Protein AF-A0A7W0H4D5-F1 (afdb_monomer_lite)

Radius of gyration: 14.99 Å; chains: 1; bounding box: 39×29×37 Å

Foldseek 3Di:
DPQLVVADPLLNVLLLCLAQVVDELVNVCVVVVHDSVVSLVSQLVSLCSQQVPLCVQPDPVLSSLLSCLQSVNDDDPSVVVNLVVLQADPSSLSSSVSSCVSCVVSHVPRPTGDRDHHPVVVVVVVVD

pLDDT: mean 89.01, std 12.1, range [43.31, 97.31]

Sequence (128 aa):
MATFDQLSDEQRAIVELVLQQGKSYDELAEMLGIPEARVRERARDALVKLAPVSVRGVEEDWRGQLADYVLGQQAGPEATATRGHLRRSEAARSWTRSLLDSLEQLYPNGDMPAVPDGERGSRRAAAA

Structure (mmCIF, N/CA/C/O backbone):
data_AF-A0A7W0H4D5-F1
#
_entry.id   AF-A0A7W0H4D5-F1
#
loop_
_atom_site.group_PDB
_atom_site.id
_atom_site.type_symbol
_atom_site.label_atom_id
_atom_site.label_alt_id
_atom_site.label_comp_id
_atom_site.label_asym_id
_atom_site.label_entity_id
_atom_site.label_seq_id
_atom_site.pdbx_PDB_ins_code
_atom_site.Cartn_x
_atom_site.Cartn_y
_atom_site.Cartn_z
_atom_site.occupancy
_atom_site.B_iso_or_equiv
_atom_site.auth_seq_id
_atom_site.auth_comp_id
_atom_site.auth_asym_id
_atom_site.auth_atom_id
_atom_site.pdbx_PDB_model_num
ATOM 1 N N . MET A 1 1 ? 16.526 3.696 7.202 1.00 43.31 1 MET A N 1
ATOM 2 C CA . MET A 1 1 ? 15.790 4.002 8.451 1.00 43.31 1 MET A CA 1
ATOM 3 C C . MET A 1 1 ? 15.414 5.492 8.533 1.00 43.31 1 MET A C 1
ATOM 5 O O . MET A 1 1 ? 15.789 6.157 9.478 1.00 43.31 1 MET A O 1
ATOM 9 N N . ALA A 1 2 ? 14.708 6.058 7.543 1.00 50.84 2 ALA A N 1
ATOM 10 C CA . ALA A 1 2 ? 14.343 7.489 7.594 1.00 50.84 2 ALA A CA 1
ATOM 11 C C . ALA A 1 2 ? 12.967 7.830 6.999 1.00 50.84 2 ALA A C 1
ATOM 13 O O . ALA A 1 2 ? 12.446 8.904 7.274 1.00 50.84 2 ALA A O 1
ATOM 14 N N . THR A 1 3 ? 12.356 6.949 6.200 1.00 63.38 3 THR A N 1
ATOM 15 C CA . THR A 1 3 ? 11.103 7.281 5.505 1.00 63.38 3 THR A CA 1
ATOM 16 C C . THR A 1 3 ? 9.847 6.914 6.282 1.00 63.38 3 THR A C 1
ATOM 18 O O . THR A 1 3 ? 8.843 7.610 6.179 1.00 63.38 3 THR A O 1
ATOM 21 N N . PHE A 1 4 ? 9.901 5.880 7.123 1.00 74.50 4 PHE A N 1
ATOM 22 C CA . PHE A 1 4 ? 8.745 5.470 7.924 1.00 74.50 4 PHE A CA 1
ATOM 23 C C . PHE A 1 4 ? 8.398 6.477 9.039 1.00 74.50 4 PHE A C 1
ATOM 25 O O . PHE A 1 4 ? 7.243 6.570 9.445 1.00 74.50 4 PHE A O 1
ATOM 32 N N . ASP A 1 5 ? 9.365 7.290 9.483 1.00 74.56 5 ASP A N 1
ATOM 33 C CA . ASP A 1 5 ? 9.174 8.396 10.443 1.00 74.56 5 ASP A CA 1
ATOM 34 C C . ASP A 1 5 ? 8.527 9.647 9.844 1.00 74.56 5 ASP A C 1
ATOM 36 O O . ASP A 1 5 ? 8.158 10.565 10.569 1.00 74.56 5 ASP A O 1
ATOM 40 N N . GLN A 1 6 ? 8.354 9.685 8.523 1.00 81.88 6 GLN A N 1
ATOM 41 C CA . GLN A 1 6 ? 7.692 10.791 7.825 1.00 81.88 6 GLN A CA 1
ATOM 42 C C . GLN A 1 6 ? 6.180 10.574 7.676 1.00 81.88 6 GLN A C 1
ATOM 44 O O . GLN A 1 6 ? 5.463 11.463 7.206 1.00 81.88 6 GLN A O 1
ATOM 49 N N . LEU A 1 7 ? 5.693 9.384 8.034 1.00 88.62 7 LEU A N 1
ATOM 50 C CA . LEU A 1 7 ? 4.271 9.071 8.058 1.00 88.62 7 LEU A CA 1
ATOM 51 C C . LEU A 1 7 ? 3.619 9.700 9.289 1.00 88.62 7 LEU A C 1
ATOM 53 O O . LEU A 1 7 ? 4.230 9.768 10.353 1.00 88.62 7 LEU A O 1
ATOM 57 N N . SER A 1 8 ? 2.365 10.139 9.157 1.00 91.06 8 SER A N 1
ATOM 58 C CA . SER A 1 8 ? 1.569 10.448 10.347 1.00 91.06 8 SER A CA 1
ATOM 59 C C . SER A 1 8 ? 1.275 9.167 11.130 1.00 91.06 8 SER A C 1
ATOM 61 O O . SER A 1 8 ? 1.256 8.080 10.548 1.00 91.06 8 SER A O 1
ATOM 63 N N . ASP A 1 9 ? 0.970 9.299 12.421 1.00 90.38 9 ASP A N 1
ATOM 64 C CA . ASP A 1 9 ? 0.606 8.157 13.273 1.00 90.38 9 ASP A CA 1
ATOM 65 C C . ASP A 1 9 ? -0.553 7.342 12.676 1.00 90.38 9 ASP A C 1
ATOM 67 O O . ASP A 1 9 ? -0.517 6.116 12.665 1.00 90.38 9 ASP A O 1
ATOM 71 N N . GLU A 1 10 ? -1.541 8.023 12.086 1.00 90.38 10 GLU A N 1
ATOM 72 C CA . GLU A 1 10 ? -2.659 7.393 11.371 1.00 90.38 10 GLU A CA 1
ATOM 73 C C . GLU A 1 10 ? -2.182 6.571 10.160 1.00 90.38 10 GLU A C 1
ATOM 75 O O . GLU A 1 10 ? -2.576 5.420 9.989 1.00 90.38 10 GLU A O 1
ATOM 80 N N . GLN A 1 11 ? -1.316 7.141 9.314 1.00 93.62 11 GLN A N 1
ATOM 81 C CA . GLN A 1 11 ? -0.805 6.462 8.118 1.00 93.62 11 GLN A CA 1
ATOM 82 C C . GLN A 1 11 ? 0.043 5.245 8.479 1.00 93.62 11 GLN A C 1
ATOM 84 O O . GLN A 1 11 ? -0.076 4.199 7.842 1.00 93.62 11 GLN A O 1
ATOM 89 N N . ARG A 1 12 ? 0.878 5.385 9.510 1.00 92.31 12 ARG A N 1
ATOM 90 C CA . ARG A 1 12 ? 1.673 4.295 10.064 1.00 92.31 12 ARG A CA 1
ATOM 91 C C . ARG A 1 12 ? 0.776 3.165 10.560 1.00 92.31 12 ARG A C 1
ATOM 93 O O . ARG A 1 12 ? 0.955 2.034 10.123 1.00 92.31 12 ARG A O 1
ATOM 100 N N . ALA A 1 13 ? -0.218 3.490 11.386 1.00 93.19 13 ALA A N 1
ATOM 101 C CA . ALA A 1 13 ? -1.146 2.507 11.931 1.00 93.19 13 ALA A CA 1
ATOM 102 C C . ALA A 1 13 ? -1.889 1.746 10.823 1.00 93.19 13 ALA A C 1
ATOM 104 O O . ALA A 1 13 ? -1.981 0.525 10.882 1.00 93.19 13 ALA A O 1
ATOM 105 N N . ILE A 1 14 ? -2.365 2.434 9.778 1.00 94.12 14 ILE A N 1
ATOM 106 C CA . ILE A 1 14 ? -3.014 1.777 8.631 1.00 94.12 14 ILE A CA 1
ATOM 107 C C . ILE A 1 14 ? -2.064 0.769 7.968 1.00 94.12 14 ILE A C 1
ATOM 109 O O . ILE A 1 14 ? -2.447 -0.379 7.761 1.00 94.12 14 ILE A O 1
ATOM 113 N N . VAL A 1 15 ? -0.826 1.169 7.655 1.00 94.31 15 VAL A N 1
ATOM 114 C CA . VAL A 1 15 ? 0.151 0.287 6.990 1.00 94.31 15 VAL A CA 1
ATOM 115 C C . VAL A 1 15 ? 0.521 -0.913 7.868 1.00 94.31 15 VAL A C 1
ATOM 117 O O . VAL A 1 15 ? 0.593 -2.034 7.367 1.00 94.31 15 VAL A O 1
ATOM 120 N N . GLU A 1 16 ? 0.713 -0.704 9.170 1.00 93.56 16 GLU A N 1
ATOM 121 C CA . GLU A 1 16 ? 1.006 -1.775 10.131 1.00 93.56 16 GLU A CA 1
ATOM 122 C C . GLU A 1 16 ? -0.157 -2.764 10.253 1.00 93.56 16 GLU A C 1
ATOM 124 O O . GLU A 1 16 ? 0.058 -3.972 10.185 1.00 93.56 16 GLU A O 1
ATOM 129 N N . LEU A 1 17 ? -1.396 -2.277 10.368 1.00 94.00 17 LEU A N 1
ATOM 130 C CA . LEU A 1 17 ? -2.577 -3.136 10.450 1.00 94.00 17 LEU A CA 1
ATOM 131 C C . LEU A 1 17 ? -2.759 -3.981 9.183 1.00 94.00 17 LEU A C 1
ATOM 133 O O . LEU A 1 17 ? -3.087 -5.164 9.278 1.00 94.00 17 LEU A O 1
ATOM 137 N N . VAL A 1 18 ? -2.513 -3.405 8.007 1.00 95.00 18 VAL A N 1
ATOM 138 C CA . VAL A 1 18 ? -2.582 -4.154 6.748 1.00 95.00 18 VAL A CA 1
ATOM 139 C C . VAL A 1 18 ? -1.487 -5.220 6.678 1.00 95.00 18 VAL A C 1
ATOM 141 O O . VAL A 1 18 ? -1.785 -6.383 6.430 1.00 95.00 18 VAL A O 1
ATOM 144 N N . LEU A 1 19 ? -0.224 -4.853 6.908 1.00 93.25 19 LEU A N 1
ATOM 145 C CA . LEU A 1 19 ? 0.901 -5.762 6.665 1.00 93.25 19 LEU A CA 1
ATOM 146 C C . LEU A 1 19 ? 1.105 -6.791 7.780 1.00 93.25 19 LEU A C 1
ATOM 148 O O . LEU A 1 19 ? 1.365 -7.955 7.491 1.00 93.25 19 LEU A O 1
ATOM 152 N N . GLN A 1 20 ? 0.969 -6.390 9.045 1.00 92.75 20 GLN A N 1
ATOM 153 C CA . GLN A 1 20 ? 1.222 -7.281 10.181 1.00 92.75 20 GLN A CA 1
ATOM 154 C C . GLN A 1 20 ? -0.006 -8.096 10.577 1.00 92.75 20 GLN A C 1
ATOM 156 O O . GLN A 1 20 ? 0.138 -9.229 11.031 1.00 92.75 20 GLN A O 1
ATOM 161 N N . GLN A 1 21 ? -1.208 -7.528 10.439 1.00 92.19 21 GLN A N 1
ATOM 162 C CA . GLN A 1 21 ? -2.452 -8.209 10.821 1.00 92.19 21 GLN A CA 1
ATOM 163 C C . GLN A 1 21 ? -3.246 -8.722 9.617 1.00 92.19 21 GLN A C 1
ATOM 165 O O . GLN A 1 21 ? -4.276 -9.362 9.813 1.00 92.19 21 GLN A O 1
ATOM 170 N N . GLY A 1 22 ? -2.784 -8.462 8.389 1.00 92.19 22 GLY A N 1
ATOM 171 C CA . GLY A 1 22 ? -3.436 -8.929 7.166 1.00 92.19 22 GLY A CA 1
ATOM 172 C C . GLY A 1 22 ? -4.795 -8.281 6.906 1.00 92.19 22 GLY A C 1
ATOM 173 O O . GLY A 1 22 ? -5.590 -8.855 6.166 1.00 92.19 22 GLY A O 1
ATOM 174 N N . LYS A 1 23 ? -5.085 -7.130 7.529 1.00 95.31 23 LYS A N 1
ATOM 175 C CA . LYS A 1 23 ? -6.399 -6.491 7.419 1.00 95.31 23 LYS A CA 1
ATOM 176 C C . LYS A 1 23 ? -6.639 -5.932 6.026 1.00 95.31 23 LYS A C 1
ATOM 178 O O . LYS A 1 23 ? -5.748 -5.328 5.421 1.00 95.31 23 LYS A O 1
ATOM 183 N N . SER A 1 24 ? -7.861 -6.081 5.539 1.00 96.38 24 SER A N 1
ATOM 184 C CA . SER A 1 24 ? -8.293 -5.440 4.304 1.00 96.38 24 SER A CA 1
ATOM 185 C C . SER A 1 24 ? -8.753 -3.997 4.541 1.00 96.38 24 SER A C 1
ATOM 187 O O . SER A 1 24 ? -9.049 -3.577 5.665 1.00 96.38 24 SER A O 1
ATOM 189 N N . TYR A 1 25 ? -8.803 -3.194 3.476 1.00 96.44 25 TYR A N 1
ATOM 190 C CA . TYR A 1 25 ? -9.288 -1.817 3.576 1.00 96.44 25 TYR A CA 1
ATOM 191 C C . TYR A 1 25 ? -10.740 -1.723 4.060 1.00 96.44 25 TYR A C 1
ATOM 193 O O . TYR A 1 25 ? -11.063 -0.751 4.742 1.00 96.44 25 TYR A O 1
ATOM 201 N N . ASP A 1 26 ? -11.601 -2.691 3.735 1.00 96.62 26 ASP A N 1
ATOM 202 C CA . ASP A 1 26 ? -12.988 -2.736 4.210 1.00 96.62 26 ASP A CA 1
ATOM 203 C C . ASP A 1 26 ? -13.062 -3.017 5.716 1.00 96.62 26 ASP A C 1
ATOM 205 O O . ASP A 1 26 ? -13.735 -2.277 6.432 1.00 96.62 26 ASP A O 1
ATOM 209 N N . GLU A 1 27 ? -12.280 -3.968 6.235 1.00 96.81 27 GLU A N 1
AT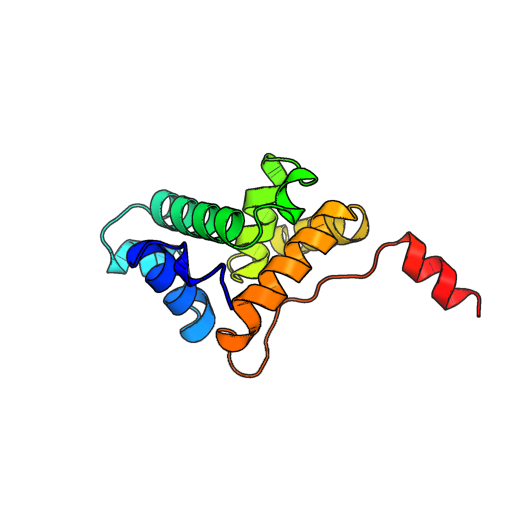OM 210 C CA . GLU A 1 27 ? -12.196 -4.211 7.681 1.00 96.81 27 GLU A CA 1
ATOM 211 C C . GLU A 1 27 ? -11.700 -2.969 8.435 1.00 96.81 27 GLU A C 1
ATOM 213 O O . GLU A 1 27 ? -12.210 -2.620 9.502 1.00 96.81 27 GLU A O 1
ATOM 218 N N . LEU A 1 28 ? -10.709 -2.265 7.881 1.00 96.00 28 LEU A N 1
ATOM 219 C CA . LEU A 1 28 ? -10.215 -1.016 8.462 1.00 96.00 28 LEU A CA 1
ATOM 220 C C . LEU A 1 28 ? -11.251 0.105 8.402 1.00 96.00 28 LEU A C 1
ATOM 222 O O . LEU A 1 28 ? -11.357 0.882 9.350 1.00 96.00 28 LEU A O 1
ATOM 226 N N . ALA A 1 29 ? -12.013 0.195 7.314 1.00 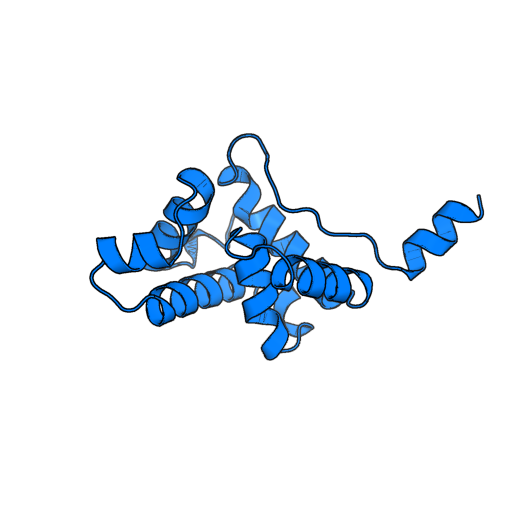96.31 29 ALA A N 1
ATOM 227 C CA . ALA A 1 29 ? -13.091 1.165 7.164 1.00 96.31 29 ALA A CA 1
ATOM 228 C C . ALA A 1 29 ? -14.154 0.981 8.254 1.00 96.31 29 ALA A C 1
ATOM 230 O O . ALA A 1 29 ? -14.540 1.951 8.912 1.00 96.31 29 ALA A O 1
ATOM 231 N N . GLU A 1 30 ? -14.561 -0.266 8.497 1.00 96.44 30 GLU A N 1
ATOM 232 C CA . GLU A 1 30 ? -15.503 -0.622 9.559 1.00 96.44 30 GLU A CA 1
ATOM 233 C C . GLU A 1 30 ? -14.949 -0.295 10.951 1.00 96.44 30 GLU A C 1
ATOM 235 O O . GLU A 1 30 ? -15.636 0.333 11.757 1.00 96.44 30 GLU A O 1
ATOM 240 N N . MET A 1 31 ? -13.689 -0.650 11.225 1.00 94.25 31 MET A N 1
ATOM 241 C CA . MET A 1 31 ? -13.042 -0.386 12.516 1.00 94.25 31 MET A CA 1
ATOM 242 C C . MET A 1 31 ? -12.884 1.108 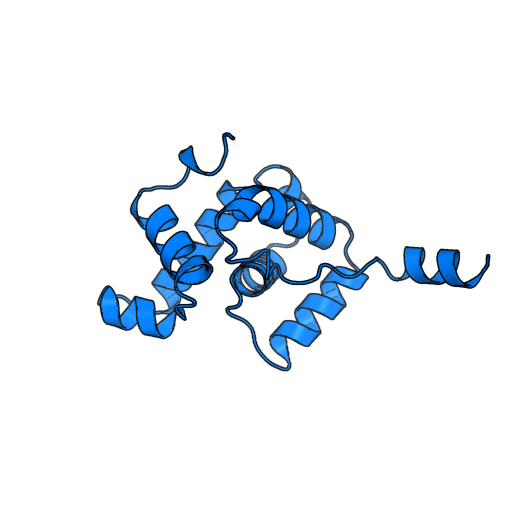12.819 1.00 94.25 31 MET A C 1
ATOM 244 O O . MET A 1 31 ? -13.029 1.526 13.968 1.00 94.25 31 MET A O 1
ATOM 248 N N . LEU A 1 32 ? -12.547 1.907 11.806 1.00 90.81 32 LEU A N 1
ATOM 249 C CA . LEU A 1 32 ? -12.276 3.337 11.950 1.00 90.81 32 LEU A CA 1
ATOM 250 C C . LEU A 1 32 ? -13.534 4.203 11.784 1.00 90.81 32 LEU A C 1
ATOM 252 O O . LEU A 1 32 ? -13.491 5.397 12.079 1.00 90.81 32 LEU A O 1
ATOM 256 N N . GLY A 1 33 ? -14.645 3.629 11.310 1.00 94.12 33 GLY A N 1
ATOM 257 C CA . GLY A 1 33 ? -15.885 4.361 11.044 1.00 94.12 33 GLY A CA 1
ATOM 258 C C . GLY A 1 33 ? -15.751 5.389 9.915 1.00 94.12 33 GLY A C 1
ATOM 259 O O . GLY A 1 33 ? -16.413 6.428 9.947 1.00 94.12 33 GLY A O 1
ATOM 260 N N . ILE A 1 34 ? -14.881 5.130 8.933 1.00 94.56 34 ILE A N 1
ATOM 261 C CA . ILE A 1 34 ? -14.640 6.005 7.775 1.00 94.56 34 ILE A CA 1
ATOM 262 C C . ILE A 1 34 ? -14.818 5.230 6.464 1.00 94.56 34 ILE A C 1
ATOM 264 O O . ILE A 1 34 ? -14.710 4.010 6.465 1.00 94.56 34 ILE A O 1
ATOM 268 N N . PRO A 1 35 ? -15.061 5.899 5.322 1.00 97.00 35 PRO A N 1
ATOM 269 C CA . PRO A 1 35 ? -15.204 5.204 4.045 1.00 97.00 35 PRO A CA 1
ATOM 270 C C . PRO A 1 35 ? -13.940 4.429 3.639 1.00 97.00 35 PRO A C 1
ATOM 272 O O . PRO A 1 35 ? -12.832 4.953 3.764 1.00 97.00 35 PRO A O 1
ATOM 275 N N . GLU A 1 36 ? -14.100 3.245 3.039 1.00 96.31 36 GLU A N 1
ATOM 276 C CA . GLU A 1 36 ? -12.988 2.430 2.509 1.00 96.31 36 GLU A CA 1
ATOM 277 C C . GLU A 1 36 ? -12.103 3.219 1.537 1.00 96.31 36 GLU A C 1
ATOM 279 O O . GLU A 1 36 ? -10.876 3.187 1.628 1.00 96.31 36 GLU A O 1
ATOM 284 N N . ALA A 1 37 ? -12.719 4.011 0.654 1.00 95.25 37 ALA A N 1
ATOM 285 C CA . ALA A 1 37 ? -11.995 4.883 -0.266 1.00 95.25 37 ALA A CA 1
ATOM 286 C C . ALA A 1 37 ? -11.033 5.826 0.474 1.00 95.25 37 ALA A C 1
ATOM 288 O O . ALA A 1 37 ? -9.926 6.074 0.000 1.00 95.25 37 ALA A O 1
ATOM 289 N N . ARG A 1 38 ? -11.415 6.293 1.671 1.00 95.62 38 ARG A N 1
ATOM 290 C CA . ARG A 1 38 ? -10.568 7.158 2.488 1.00 95.62 38 ARG A CA 1
ATOM 291 C C . ARG A 1 38 ? -9.393 6.395 3.089 1.00 95.62 38 ARG A C 1
ATOM 293 O O . ARG A 1 38 ? -8.281 6.911 3.051 1.00 95.62 38 ARG A O 1
ATOM 300 N N . VAL A 1 39 ? -9.607 5.177 3.590 1.00 96.56 39 VAL A N 1
ATOM 301 C CA . VAL A 1 39 ? -8.514 4.299 4.057 1.00 96.56 39 VAL A CA 1
ATOM 302 C C . VAL A 1 39 ? -7.518 4.058 2.921 1.00 96.56 39 VAL A C 1
ATOM 304 O O . VAL A 1 39 ? -6.318 4.279 3.086 1.00 96.56 39 VAL A O 1
ATOM 307 N N . ARG A 1 40 ? -8.031 3.691 1.741 1.00 96.31 40 ARG A N 1
ATOM 308 C CA . ARG A 1 40 ? -7.242 3.422 0.536 1.00 96.31 40 ARG A CA 1
ATOM 309 C C . ARG A 1 40 ? -6.422 4.635 0.096 1.00 96.31 40 ARG A C 1
ATOM 311 O O . ARG A 1 40 ? -5.234 4.497 -0.179 1.00 96.31 40 ARG A O 1
ATOM 318 N N . GLU A 1 41 ? -7.019 5.827 0.060 1.00 95.69 41 GLU A N 1
ATOM 319 C CA . GLU A 1 41 ? -6.296 7.080 -0.209 1.00 95.69 41 GLU A CA 1
ATOM 320 C C . GLU A 1 41 ? -5.134 7.278 0.770 1.00 95.69 41 GLU A C 1
ATOM 322 O O . GLU A 1 41 ? -4.007 7.535 0.351 1.00 95.69 41 GLU A O 1
ATOM 327 N N . ARG A 1 42 ? -5.375 7.097 2.075 1.00 95.31 42 ARG A N 1
ATOM 328 C CA . ARG A 1 42 ? -4.345 7.313 3.102 1.00 95.31 42 ARG A CA 1
ATOM 329 C C . ARG A 1 42 ? -3.204 6.317 3.036 1.00 95.31 42 ARG A C 1
ATOM 331 O O . ARG A 1 42 ? -2.056 6.733 3.212 1.00 95.31 42 ARG A O 1
ATOM 338 N N . ALA A 1 43 ? -3.502 5.053 2.753 1.00 95.75 43 ALA A N 1
ATOM 339 C CA . ALA A 1 43 ? -2.492 4.029 2.517 1.00 95.75 43 ALA A CA 1
ATOM 340 C C . ALA A 1 43 ? -1.643 4.358 1.278 1.00 95.75 43 ALA A C 1
ATOM 342 O O . ALA A 1 43 ? -0.414 4.369 1.350 1.00 95.75 43 ALA A O 1
ATOM 343 N N . ARG A 1 44 ? -2.272 4.714 0.153 1.00 95.75 44 ARG A N 1
ATOM 344 C CA . ARG A 1 44 ? -1.557 5.089 -1.080 1.00 95.75 44 ARG A CA 1
ATOM 345 C C . ARG A 1 44 ? -0.671 6.319 -0.878 1.00 95.75 44 ARG A C 1
ATOM 347 O O . ARG A 1 44 ? 0.500 6.292 -1.259 1.00 95.75 44 ARG A O 1
ATOM 354 N N . ASP A 1 45 ? -1.185 7.354 -0.215 1.00 95.06 45 ASP A N 1
ATOM 355 C CA . ASP A 1 45 ? -0.417 8.552 0.138 1.00 95.06 45 ASP A CA 1
ATOM 356 C C . ASP A 1 45 ? 0.788 8.217 1.022 1.00 95.06 45 ASP A C 1
ATOM 358 O O . ASP A 1 45 ? 1.865 8.796 0.857 1.00 95.06 45 ASP A O 1
ATOM 362 N N . ALA A 1 46 ? 0.629 7.278 1.961 1.00 94.88 46 ALA A N 1
ATOM 363 C CA . ALA A 1 46 ? 1.727 6.812 2.798 1.00 94.88 46 ALA A CA 1
ATOM 364 C C . ALA A 1 46 ? 2.831 6.173 1.944 1.00 94.88 46 ALA A C 1
ATOM 366 O O . ALA A 1 46 ? 3.995 6.549 2.065 1.00 94.88 46 ALA A O 1
ATOM 367 N N . LEU A 1 47 ? 2.482 5.279 1.015 1.00 94.88 47 LEU A N 1
ATOM 368 C CA . LEU A 1 47 ? 3.466 4.615 0.155 1.00 94.88 47 LEU A CA 1
ATOM 369 C C . LEU A 1 47 ? 4.191 5.604 -0.773 1.00 94.88 47 LEU A C 1
ATOM 371 O O . LEU A 1 47 ? 5.404 5.504 -0.952 1.00 94.88 47 LEU A O 1
ATOM 375 N N . VAL A 1 48 ? 3.509 6.625 -1.297 1.00 94.19 48 VAL A N 1
ATOM 376 C CA . VAL A 1 48 ? 4.176 7.699 -2.060 1.00 94.19 48 VAL A CA 1
ATOM 377 C C . VAL A 1 48 ? 5.222 8.427 -1.205 1.00 94.19 48 VAL A C 1
ATOM 379 O O . VAL A 1 48 ? 6.326 8.693 -1.687 1.00 94.19 48 VAL A O 1
ATOM 382 N N . LYS A 1 49 ? 4.918 8.699 0.072 1.00 92.88 49 LYS A N 1
ATOM 383 C CA . LYS A 1 49 ? 5.863 9.324 1.014 1.00 92.88 49 LYS A CA 1
ATOM 384 C C . LYS A 1 49 ? 7.037 8.418 1.381 1.00 92.88 49 LYS A C 1
ATOM 386 O O . LYS A 1 49 ? 8.113 8.942 1.634 1.00 92.88 49 LYS A O 1
ATOM 391 N N . LEU A 1 50 ? 6.862 7.094 1.382 1.00 91.81 50 LEU A N 1
ATOM 392 C CA . LEU A 1 50 ? 7.924 6.136 1.719 1.00 91.81 50 LEU A CA 1
ATOM 393 C C . LEU A 1 50 ? 9.005 6.000 0.643 1.00 91.81 50 LEU A C 1
ATOM 395 O O . LEU A 1 50 ? 10.130 5.612 0.949 1.00 91.81 50 LEU A O 1
ATOM 399 N N . ALA A 1 51 ? 8.691 6.322 -0.611 1.00 90.75 51 ALA A N 1
ATOM 400 C CA . ALA A 1 51 ? 9.651 6.242 -1.707 1.00 90.75 51 ALA A CA 1
ATOM 401 C C . ALA A 1 51 ? 9.499 7.421 -2.695 1.00 90.75 51 ALA A C 1
ATOM 403 O O . ALA A 1 51 ? 9.227 7.223 -3.884 1.00 90.75 51 ALA A O 1
ATOM 404 N N . PRO A 1 52 ? 9.720 8.671 -2.234 1.00 89.06 52 PRO A N 1
ATOM 405 C CA . PRO A 1 52 ? 9.395 9.886 -2.986 1.00 89.06 52 PRO A CA 1
ATOM 406 C C . PRO A 1 52 ? 10.358 10.158 -4.153 1.00 89.06 52 PRO A C 1
ATOM 408 O O . PRO A 1 52 ? 10.089 10.997 -5.016 1.00 89.06 52 PRO A O 1
ATOM 411 N N . VAL A 1 53 ? 11.502 9.470 -4.192 1.00 90.12 53 VAL A N 1
ATOM 412 C CA . VAL A 1 53 ? 12.479 9.577 -5.284 1.00 90.12 53 VAL A CA 1
ATOM 413 C C . VAL A 1 53 ? 12.106 8.638 -6.429 1.00 90.12 53 VAL A C 1
ATOM 415 O O . VAL A 1 53 ? 11.981 9.092 -7.566 1.00 90.12 53 VAL A O 1
ATOM 418 N N . SER A 1 54 ? 11.878 7.351 -6.147 1.00 89.62 54 SER A N 1
ATOM 419 C CA . SER A 1 54 ? 11.582 6.352 -7.182 1.00 89.62 54 SER A CA 1
ATOM 420 C C . SER A 1 54 ? 10.168 6.475 -7.760 1.00 89.62 54 SER A C 1
ATOM 422 O O . SER A 1 54 ? 9.962 6.111 -8.916 1.00 89.62 54 SER A O 1
ATOM 424 N N . VAL A 1 55 ? 9.222 7.089 -7.038 1.00 93.19 55 VAL A N 1
ATOM 425 C CA . VAL A 1 55 ? 7.861 7.350 -7.547 1.00 93.19 55 VAL A CA 1
ATOM 426 C C . VAL A 1 55 ? 7.820 8.336 -8.724 1.00 93.19 55 VAL A C 1
ATOM 428 O O . VAL A 1 55 ? 6.881 8.310 -9.517 1.00 93.19 55 VAL A O 1
ATOM 431 N N . ARG A 1 56 ? 8.836 9.198 -8.893 1.00 90.75 56 ARG A N 1
ATOM 432 C CA . ARG A 1 56 ? 8.839 10.258 -9.924 1.00 90.75 56 ARG A CA 1
ATOM 433 C C . ARG A 1 56 ? 8.753 9.726 -11.355 1.00 90.75 56 ARG A C 1
ATOM 435 O O . ARG A 1 56 ? 8.251 10.428 -12.223 1.00 90.75 56 ARG A O 1
ATOM 442 N N . GLY A 1 57 ? 9.238 8.507 -11.592 1.00 89.75 57 GLY A N 1
ATOM 443 C CA . GLY A 1 57 ? 9.168 7.844 -12.898 1.00 89.75 57 GLY A CA 1
ATOM 444 C C . GLY A 1 57 ? 7.896 7.023 -13.125 1.00 89.75 57 GLY A C 1
ATOM 445 O O . GLY A 1 57 ? 7.751 6.430 -14.189 1.00 89.75 57 GLY A O 1
ATOM 446 N N . VAL A 1 58 ? 7.006 6.936 -12.133 1.00 94.88 58 VAL A N 1
ATOM 447 C CA . VAL A 1 58 ? 5.786 6.124 -12.190 1.00 94.88 58 VAL A CA 1
ATOM 448 C C . VAL A 1 58 ? 4.598 7.014 -12.544 1.00 94.88 58 VAL A C 1
ATOM 450 O O . VAL A 1 58 ? 4.374 8.045 -11.899 1.00 94.88 58 VAL A O 1
ATOM 453 N N . GLU A 1 59 ? 3.836 6.599 -13.555 1.00 93.56 59 GLU A N 1
ATOM 454 C CA . GLU A 1 59 ? 2.574 7.228 -13.960 1.00 93.56 59 GLU A CA 1
ATOM 455 C C . GLU A 1 59 ? 1.571 7.246 -12.803 1.00 93.56 59 GLU A C 1
ATOM 457 O O . GLU A 1 59 ? 1.476 6.283 -12.043 1.00 93.56 59 GLU A O 1
ATOM 462 N N . GLU A 1 60 ? 0.818 8.337 -12.667 1.00 89.06 60 GLU A N 1
ATOM 463 C CA . GLU A 1 60 ? -0.068 8.570 -11.521 1.00 89.06 60 GLU A CA 1
ATOM 464 C C . GLU A 1 60 ? -1.131 7.476 -11.359 1.00 89.06 60 GLU A C 1
ATOM 466 O O . GLU A 1 60 ? -1.281 6.935 -10.262 1.00 89.06 60 GLU A O 1
ATOM 471 N N . ASP A 1 61 ? -1.749 7.050 -12.463 1.00 89.69 61 ASP A N 1
ATOM 472 C CA . ASP A 1 61 ? -2.745 5.970 -12.490 1.00 89.69 61 ASP A CA 1
ATOM 473 C C . ASP A 1 61 ? -2.186 4.639 -11.959 1.00 89.69 61 ASP A C 1
ATOM 475 O O . ASP A 1 61 ? -2.887 3.857 -11.309 1.00 89.69 61 ASP A O 1
ATOM 479 N N . TRP A 1 62 ? -0.893 4.385 -12.185 1.00 95.31 62 TRP A N 1
ATOM 480 C CA . TRP A 1 62 ? -0.2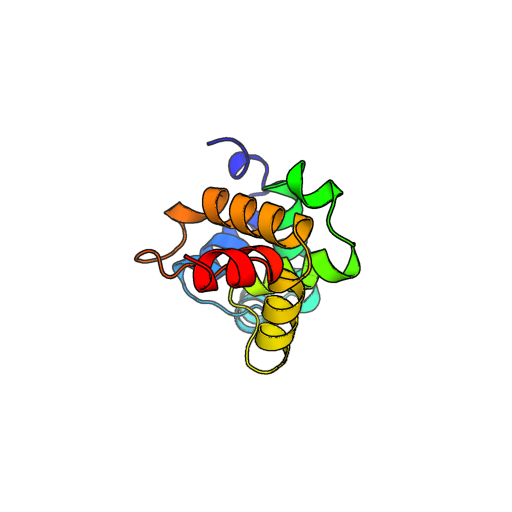20 3.174 -11.718 1.00 95.31 62 TRP A CA 1
ATOM 481 C C . TRP A 1 62 ? 0.234 3.258 -10.266 1.00 95.31 62 TRP A C 1
ATOM 483 O O . TRP A 1 62 ? 0.432 2.212 -9.640 1.00 95.31 62 TRP A O 1
ATOM 493 N N . ARG A 1 63 ? 0.366 4.463 -9.695 1.00 95.81 63 ARG A N 1
ATOM 494 C CA . ARG A 1 63 ? 0.837 4.618 -8.313 1.00 95.81 63 ARG A CA 1
ATOM 495 C C . ARG A 1 63 ? -0.090 3.918 -7.327 1.00 95.81 63 ARG A C 1
ATOM 497 O O . ARG A 1 63 ? 0.367 3.142 -6.494 1.00 95.81 63 ARG A O 1
ATOM 504 N N . GLY A 1 64 ? -1.396 4.138 -7.477 1.00 95.50 64 GLY A N 1
ATOM 505 C CA . GLY A 1 64 ? -2.407 3.501 -6.635 1.00 95.50 64 GLY A CA 1
ATOM 506 C C . GLY A 1 64 ? -2.418 1.977 -6.768 1.00 95.50 64 GLY A C 1
ATOM 507 O O . GLY A 1 64 ? -2.438 1.281 -5.759 1.00 95.50 64 GLY A O 1
ATOM 508 N N . GLN A 1 65 ? -2.334 1.455 -7.997 1.00 96.44 65 GLN A N 1
ATOM 509 C CA . GLN A 1 65 ? -2.341 0.007 -8.243 1.00 96.44 65 GLN A CA 1
ATOM 510 C C . GLN A 1 65 ? -1.118 -0.693 -7.644 1.00 96.44 65 GLN A C 1
ATOM 512 O O . GLN A 1 65 ? -1.232 -1.749 -7.031 1.00 96.44 65 GLN A O 1
ATOM 517 N N . LEU A 1 66 ? 0.069 -0.114 -7.799 1.00 97.31 66 LEU A N 1
ATOM 518 C CA . LEU A 1 66 ? 1.285 -0.692 -7.231 1.00 97.31 66 LEU A CA 1
ATOM 519 C C . LEU A 1 66 ? 1.298 -0.586 -5.701 1.00 97.31 66 LEU A C 1
ATOM 521 O O . LEU A 1 66 ? 1.789 -1.501 -5.047 1.00 97.31 66 LEU A O 1
ATOM 525 N N . ALA A 1 67 ? 0.743 0.488 -5.133 1.00 96.75 67 ALA A N 1
ATOM 526 C CA . ALA A 1 67 ? 0.605 0.626 -3.689 1.00 96.75 67 ALA A CA 1
ATOM 527 C C . ALA A 1 67 ? -0.326 -0.444 -3.098 1.00 96.75 67 ALA A C 1
ATOM 529 O O . ALA A 1 67 ? 0.057 -1.137 -2.158 1.00 96.75 67 ALA A O 1
ATOM 530 N N . ASP A 1 68 ? -1.499 -0.644 -3.701 1.00 96.75 68 ASP A N 1
ATOM 531 C CA . ASP A 1 68 ? -2.440 -1.680 -3.267 1.00 96.75 68 ASP A CA 1
ATOM 532 C C . ASP A 1 68 ? -1.858 -3.091 -3.458 1.00 96.75 68 ASP A C 1
ATOM 534 O O . ASP A 1 68 ? -2.067 -3.961 -2.618 1.00 96.75 68 ASP A O 1
ATOM 538 N N . TYR A 1 69 ? -1.079 -3.319 -4.523 1.00 96.44 69 TYR A N 1
ATOM 539 C CA . TYR A 1 69 ? -0.359 -4.579 -4.734 1.00 96.44 69 TYR A CA 1
ATOM 540 C C . TYR A 1 69 ? 0.666 -4.863 -3.633 1.00 96.44 69 TYR A C 1
ATOM 542 O O . TYR A 1 69 ? 0.725 -5.983 -3.130 1.00 96.44 69 TYR A O 1
ATOM 550 N N . VAL A 1 70 ? 1.467 -3.859 -3.257 1.00 96.00 70 VAL A N 1
ATOM 551 C CA . VAL A 1 70 ? 2.448 -3.973 -2.166 1.00 96.00 70 VAL A CA 1
ATOM 552 C C . VAL A 1 70 ? 1.741 -4.284 -0.850 1.00 96.00 70 VAL A C 1
ATOM 554 O O . VAL A 1 70 ? 2.164 -5.167 -0.123 1.00 96.00 70 VAL A O 1
ATOM 557 N N . LEU A 1 71 ? 0.617 -3.628 -0.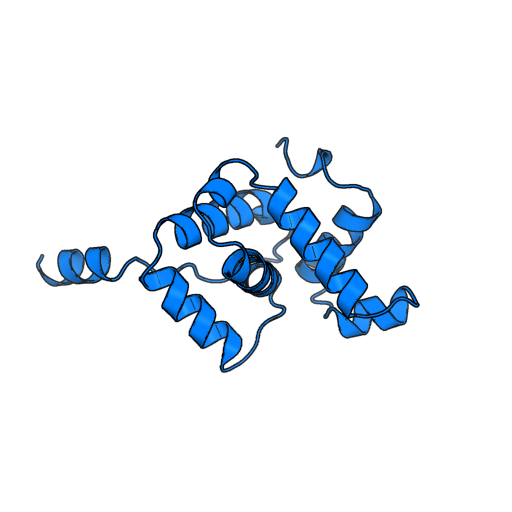578 1.00 95.56 71 LEU A N 1
ATOM 558 C CA . LEU A 1 71 ? -0.168 -3.830 0.639 1.00 95.56 71 LEU A CA 1
ATOM 559 C C . LEU A 1 71 ? -1.027 -5.112 0.634 1.00 95.56 71 LEU A C 1
ATOM 561 O O . LEU A 1 71 ? -1.812 -5.323 1.554 1.00 95.56 71 LEU A O 1
ATOM 565 N N . GLY A 1 72 ? -0.931 -5.957 -0.398 1.00 94.69 72 GLY A N 1
ATOM 566 C CA . GLY A 1 72 ? -1.716 -7.193 -0.491 1.00 94.69 72 GLY A CA 1
ATOM 567 C C . GLY A 1 72 ? -3.221 -6.976 -0.694 1.00 94.69 72 GLY A C 1
ATOM 568 O O . GLY A 1 72 ? -4.003 -7.906 -0.536 1.00 94.69 72 GLY A O 1
ATOM 569 N N . GLN A 1 73 ? -3.638 -5.769 -1.082 1.00 96.19 73 GLN A N 1
ATOM 570 C CA . GLN A 1 73 ? -5.043 -5.366 -1.238 1.00 96.19 73 GLN A CA 1
ATOM 571 C C . GLN A 1 73 ? -5.599 -5.670 -2.637 1.00 96.19 73 GLN A C 1
ATOM 573 O O . GLN A 1 73 ? -6.694 -5.243 -2.996 1.00 96.19 73 GLN A O 1
ATOM 578 N N . GLN A 1 74 ? -4.833 -6.391 -3.457 1.00 94.00 74 GLN A N 1
ATOM 579 C CA . GLN A 1 74 ? -5.256 -6.870 -4.767 1.00 94.00 74 GLN A CA 1
ATOM 580 C C . GLN A 1 74 ? -5.381 -8.389 -4.777 1.00 94.00 74 GLN A C 1
ATOM 582 O O . GLN A 1 74 ? -4.504 -9.103 -4.293 1.00 94.00 74 GLN A O 1
ATOM 587 N N . ALA A 1 75 ? -6.411 -8.883 -5.459 1.00 88.38 75 ALA A N 1
ATOM 588 C CA . ALA A 1 75 ? -6.584 -10.294 -5.773 1.00 88.38 75 ALA A CA 1
ATOM 589 C C . ALA A 1 75 ? -6.782 -10.488 -7.285 1.00 88.38 75 ALA A C 1
ATOM 591 O O . ALA A 1 75 ? -6.931 -9.528 -8.034 1.00 88.38 75 ALA A O 1
ATOM 592 N N . GLY A 1 76 ? -6.732 -11.740 -7.747 1.00 92.12 76 GLY A N 1
ATOM 593 C CA . GLY A 1 76 ? -7.237 -12.134 -9.066 1.00 92.12 76 GLY A CA 1
ATOM 594 C C . GLY A 1 76 ? -6.736 -11.302 -10.273 1.00 92.12 76 GLY A C 1
ATOM 595 O O . GLY A 1 76 ? -5.517 -11.217 -10.501 1.00 92.12 76 GLY A O 1
ATOM 596 N N . PRO A 1 77 ? -7.648 -10.763 -11.111 1.00 92.94 77 PRO A N 1
ATOM 597 C CA . PRO A 1 77 ? -7.300 -10.009 -12.318 1.00 92.94 77 PRO A CA 1
ATOM 598 C C . PRO A 1 77 ? -6.452 -8.758 -12.062 1.00 92.94 77 PRO A C 1
ATOM 600 O O . PRO A 1 77 ? -5.525 -8.493 -12.829 1.00 92.94 77 PRO A O 1
ATOM 603 N N . GLU A 1 78 ? -6.713 -8.019 -10.984 1.00 91.38 78 GLU A N 1
ATOM 604 C CA . GLU A 1 78 ? -6.008 -6.783 -10.636 1.00 91.38 78 GLU A CA 1
ATOM 605 C C . GLU A 1 78 ? -4.530 -7.066 -10.356 1.00 91.38 78 GLU A C 1
ATOM 607 O O . GLU A 1 78 ? -3.646 -6.475 -10.982 1.00 91.38 78 GLU A O 1
ATOM 612 N N . ALA A 1 79 ? -4.250 -8.059 -9.506 1.00 93.38 79 ALA A N 1
ATOM 613 C CA . ALA A 1 79 ? -2.882 -8.483 -9.211 1.00 93.38 79 ALA A CA 1
ATOM 614 C C . ALA A 1 79 ? -2.154 -8.975 -10.478 1.00 93.38 79 ALA A C 1
ATOM 616 O O . ALA A 1 79 ? -0.953 -8.750 -10.660 1.00 93.38 79 ALA A O 1
ATOM 617 N N . THR A 1 80 ? -2.882 -9.624 -11.391 1.00 93.88 80 THR A N 1
ATOM 618 C CA . THR A 1 80 ? -2.344 -10.086 -12.679 1.00 93.88 80 THR A CA 1
ATOM 619 C C . THR A 1 80 ? -1.978 -8.912 -13.589 1.00 93.88 80 THR A C 1
ATOM 621 O O . THR A 1 80 ? -0.887 -8.905 -14.171 1.00 93.88 80 THR A O 1
ATOM 624 N N . ALA A 1 81 ? -2.841 -7.898 -13.678 1.00 94.69 81 ALA A N 1
ATOM 625 C CA . ALA A 1 81 ? -2.588 -6.681 -14.442 1.00 94.69 81 ALA A CA 1
ATOM 626 C C . ALA A 1 81 ? -1.380 -5.911 -13.886 1.00 94.69 81 ALA A C 1
ATOM 628 O O . ALA A 1 81 ? -0.482 -5.551 -14.655 1.00 94.69 81 ALA A O 1
ATOM 629 N N . THR A 1 82 ? -1.293 -5.750 -12.561 1.00 96.19 82 THR A N 1
ATOM 630 C CA . THR A 1 82 ? -0.160 -5.088 -11.897 1.00 96.19 82 THR A CA 1
ATOM 631 C C . THR A 1 82 ? 1.155 -5.818 -12.154 1.00 96.19 82 THR A C 1
ATOM 633 O O . THR A 1 82 ? 2.137 -5.198 -12.566 1.00 96.19 82 THR A O 1
ATOM 636 N N . ARG A 1 83 ? 1.186 -7.153 -12.031 1.00 94.62 83 ARG A N 1
ATOM 637 C CA . ARG A 1 83 ? 2.367 -7.960 -12.396 1.00 94.62 83 ARG A CA 1
ATOM 638 C C . ARG A 1 83 ? 2.732 -7.817 -13.874 1.00 94.62 83 ARG A C 1
ATOM 640 O O . ARG A 1 83 ? 3.913 -7.762 -14.216 1.00 94.62 83 ARG A O 1
ATOM 647 N N . GLY A 1 84 ? 1.739 -7.735 -14.759 1.00 94.75 84 GLY A N 1
ATOM 648 C CA . GLY A 1 84 ? 1.944 -7.461 -16.182 1.00 94.75 84 GLY A CA 1
ATOM 649 C C . GLY A 1 84 ? 2.599 -6.100 -16.431 1.00 94.75 84 GLY A C 1
ATOM 650 O O . GLY A 1 84 ? 3.533 -6.007 -17.227 1.00 94.75 84 GLY A O 1
ATOM 651 N N . HIS A 1 85 ? 2.164 -5.058 -15.724 1.00 95.44 85 HIS A N 1
ATOM 652 C CA . HIS A 1 85 ? 2.790 -3.739 -15.793 1.00 95.44 85 HIS A CA 1
ATOM 653 C C . HIS A 1 85 ? 4.212 -3.750 -15.222 1.00 95.44 85 HIS A C 1
ATOM 655 O O . HIS A 1 85 ? 5.136 -3.259 -15.873 1.00 95.44 85 HIS A O 1
ATOM 661 N N . LEU A 1 86 ? 4.420 -4.400 -14.073 1.00 96.31 86 LEU A N 1
ATOM 662 C CA . LEU A 1 86 ? 5.739 -4.570 -13.463 1.00 96.31 86 LEU A CA 1
ATOM 663 C C . LEU A 1 86 ? 6.736 -5.235 -14.413 1.00 96.31 86 LEU A C 1
ATOM 665 O O . LEU A 1 86 ? 7.896 -4.855 -14.419 1.00 96.31 86 LEU A O 1
ATOM 669 N N . ARG A 1 87 ? 6.331 -6.163 -15.283 1.00 95.00 87 ARG A N 1
ATOM 670 C CA . ARG A 1 87 ? 7.239 -6.748 -16.292 1.00 95.00 87 ARG A CA 1
ATOM 671 C C . ARG A 1 87 ? 7.686 -5.753 -17.370 1.00 95.00 87 ARG A C 1
ATOM 673 O O . ARG A 1 87 ? 8.798 -5.865 -17.895 1.00 95.00 87 ARG A O 1
ATOM 680 N N . ARG A 1 88 ? 6.870 -4.744 -17.678 1.00 93.75 88 ARG A N 1
ATOM 681 C CA . ARG A 1 88 ? 7.109 -3.788 -18.776 1.00 93.75 88 ARG A CA 1
ATOM 682 C C . ARG A 1 88 ? 7.722 -2.468 -18.315 1.00 93.75 88 ARG A C 1
ATOM 684 O O . ARG A 1 88 ? 8.503 -1.881 -19.057 1.00 93.75 88 ARG A O 1
ATOM 691 N N . SER A 1 89 ? 7.441 -2.042 -17.087 1.00 95.88 89 SER A N 1
ATOM 692 C CA . SER A 1 89 ? 7.871 -0.750 -16.546 1.00 95.88 89 SER A CA 1
ATOM 693 C C . SER A 1 89 ? 9.019 -0.896 -15.548 1.00 95.88 89 SER A C 1
ATOM 695 O O . SER A 1 89 ? 8.883 -1.491 -14.481 1.00 95.88 89 SER A O 1
ATOM 697 N N . GLU A 1 90 ? 10.182 -0.343 -15.895 1.00 95.38 90 GLU A N 1
ATOM 698 C CA . GLU A 1 90 ? 11.346 -0.312 -15.001 1.00 95.38 90 GLU A CA 1
ATOM 699 C C . GLU A 1 90 ? 11.143 0.621 -13.813 1.00 95.38 90 GLU A C 1
ATOM 701 O O . GLU A 1 90 ? 11.481 0.246 -12.692 1.00 95.38 90 GLU A O 1
ATOM 706 N N . ALA A 1 91 ? 10.522 1.779 -14.043 1.00 95.62 91 ALA A N 1
ATOM 707 C CA . ALA A 1 91 ? 10.187 2.716 -12.982 1.00 95.62 91 ALA A CA 1
ATOM 708 C C . ALA A 1 91 ? 9.227 2.088 -11.963 1.00 95.62 91 ALA A C 1
ATOM 710 O O . ALA A 1 91 ? 9.465 2.197 -10.763 1.00 95.62 91 ALA A O 1
ATOM 711 N N . ALA A 1 92 ? 8.210 1.348 -12.427 1.00 96.56 92 ALA A N 1
ATOM 712 C CA . ALA A 1 92 ? 7.299 0.628 -11.540 1.00 96.56 92 ALA A CA 1
ATOM 713 C C . ALA A 1 92 ? 8.045 -0.398 -10.678 1.00 96.56 92 ALA A C 1
ATOM 715 O O . ALA A 1 92 ? 7.901 -0.387 -9.461 1.00 96.56 92 ALA A O 1
ATOM 716 N N . ARG A 1 93 ? 8.915 -1.228 -11.279 1.00 96.88 93 ARG A N 1
ATOM 717 C CA . ARG A 1 93 ? 9.742 -2.182 -10.516 1.00 96.88 93 ARG A CA 1
ATOM 718 C C . ARG A 1 93 ? 10.640 -1.482 -9.508 1.00 96.88 93 ARG A C 1
ATOM 720 O O . ARG A 1 93 ? 10.752 -1.946 -8.380 1.00 96.88 93 ARG A O 1
ATOM 727 N N . SER A 1 94 ? 11.301 -0.399 -9.917 1.00 96.44 94 SER A N 1
ATOM 728 C CA . SER A 1 94 ? 12.190 0.355 -9.037 1.00 96.44 94 SER A CA 1
ATOM 729 C C . SER A 1 94 ? 11.431 0.907 -7.839 1.00 96.44 94 SER A C 1
ATOM 731 O O . SER A 1 94 ? 11.917 0.785 -6.720 1.00 96.44 94 SER A O 1
ATOM 733 N N . TRP A 1 95 ? 10.251 1.488 -8.059 1.00 96.69 95 TRP A N 1
ATOM 734 C CA . TRP A 1 95 ? 9.444 2.029 -6.975 1.00 96.69 95 TRP A CA 1
ATOM 735 C C . TRP A 1 95 ? 8.918 0.927 -6.057 1.00 96.69 95 TRP A C 1
ATOM 737 O O . TRP A 1 95 ? 9.116 1.015 -4.850 1.00 96.69 95 TRP A O 1
ATOM 747 N N . THR A 1 96 ? 8.364 -0.158 -6.607 1.00 96.88 96 THR A N 1
ATOM 748 C CA . THR A 1 96 ? 7.899 -1.304 -5.812 1.00 96.88 96 THR A CA 1
ATOM 749 C C . THR A 1 96 ? 9.016 -1.904 -4.962 1.00 96.88 96 THR A C 1
ATOM 751 O O . THR A 1 96 ? 8.789 -2.158 -3.787 1.00 96.88 96 THR A O 1
ATOM 754 N N . ARG A 1 97 ? 10.237 -2.065 -5.491 1.00 95.62 97 ARG A N 1
ATOM 755 C CA . ARG A 1 97 ? 11.380 -2.529 -4.684 1.00 95.62 97 ARG A CA 1
ATOM 756 C C . ARG A 1 97 ? 11.731 -1.551 -3.564 1.00 95.62 97 ARG A C 1
ATOM 758 O O . ARG A 1 97 ? 11.859 -1.980 -2.432 1.00 95.62 97 ARG A O 1
ATOM 765 N N . SER A 1 98 ? 11.780 -0.244 -3.838 1.00 94.81 98 SER A N 1
ATOM 766 C CA . SER A 1 98 ? 12.024 0.757 -2.785 1.00 94.81 98 SER A CA 1
ATOM 767 C C . SER A 1 98 ? 10.969 0.728 -1.672 1.00 94.81 98 SER A C 1
ATOM 769 O O . SER A 1 98 ? 11.299 0.949 -0.506 1.00 94.81 98 SER A O 1
ATOM 771 N N . LEU A 1 99 ? 9.702 0.481 -2.023 1.00 94.75 99 LEU A N 1
ATOM 772 C CA . LEU A 1 99 ? 8.627 0.311 -1.045 1.00 94.75 99 LEU A CA 1
ATOM 773 C C . LEU A 1 99 ? 8.851 -0.942 -0.203 1.00 94.75 99 LEU A C 1
ATOM 775 O O . LEU A 1 99 ? 8.788 -0.873 1.017 1.00 94.75 99 LEU A O 1
ATOM 779 N N . LEU A 1 100 ? 9.149 -2.063 -0.857 1.00 93.75 100 LEU A N 1
ATOM 780 C CA . LEU A 1 100 ? 9.428 -3.337 -0.208 1.00 93.75 100 LEU A CA 1
ATOM 781 C C . LEU A 1 100 ? 10.622 -3.257 0.747 1.00 93.75 100 LEU A C 1
ATOM 783 O O . LEU A 1 100 ? 10.486 -3.669 1.892 1.00 93.75 100 LEU A O 1
ATOM 787 N N . ASP A 1 101 ? 11.721 -2.626 0.337 1.00 92.31 101 ASP A N 1
ATOM 788 C CA . ASP A 1 101 ? 12.888 -2.390 1.195 1.00 92.31 101 ASP A CA 1
ATOM 789 C C . ASP A 1 101 ? 12.533 -1.516 2.415 1.00 92.31 101 ASP A C 1
ATOM 791 O O . ASP A 1 101 ? 13.058 -1.698 3.510 1.00 92.31 101 ASP A O 1
ATOM 795 N N . SER A 1 102 ? 11.621 -0.551 2.246 1.00 91.06 102 SER A N 1
ATOM 796 C CA . SER A 1 102 ? 11.169 0.320 3.343 1.00 91.06 102 SER A CA 1
ATOM 797 C C . SER A 1 102 ? 10.214 -0.381 4.313 1.00 91.06 102 SER A C 1
ATOM 799 O O . SER A 1 102 ? 10.107 0.036 5.465 1.00 91.06 102 SER A O 1
ATOM 801 N N . LEU A 1 103 ? 9.505 -1.408 3.842 1.00 91.81 103 LEU A N 1
ATOM 802 C CA . LEU A 1 103 ? 8.448 -2.117 4.563 1.00 91.81 103 LEU A CA 1
ATOM 803 C C . LEU A 1 103 ? 8.881 -3.509 5.043 1.00 91.81 103 LEU A C 1
ATOM 805 O O . LEU A 1 103 ? 8.095 -4.171 5.709 1.00 91.81 103 LEU A O 1
ATOM 809 N N . GLU A 1 104 ? 10.103 -3.950 4.736 1.00 90.56 104 GLU A N 1
ATOM 810 C CA . GLU A 1 104 ? 10.628 -5.300 5.001 1.00 90.56 104 GLU A CA 1
ATOM 811 C C . GLU A 1 104 ? 10.330 -5.791 6.429 1.00 90.56 104 GLU A C 1
ATOM 813 O O . GLU A 1 104 ? 9.846 -6.901 6.618 1.00 90.56 104 GLU A O 1
ATOM 818 N N . GLN A 1 105 ? 10.527 -4.931 7.434 1.00 89.00 105 GLN A N 1
ATOM 819 C CA . GLN A 1 105 ? 10.321 -5.262 8.853 1.00 89.00 105 GLN A CA 1
ATOM 820 C C . GLN A 1 105 ? 8.850 -5.466 9.248 1.00 89.00 105 GLN A C 1
ATOM 822 O O . GLN A 1 105 ? 8.571 -5.988 10.326 1.00 89.00 105 GLN A O 1
ATOM 827 N N . LEU A 1 106 ? 7.910 -5.026 8.413 1.00 90.06 106 LEU A N 1
ATOM 828 C CA . LEU A 1 106 ? 6.475 -5.152 8.660 1.00 90.06 106 LEU A CA 1
ATOM 829 C C . LEU A 1 106 ? 5.881 -6.410 8.031 1.00 90.06 106 LEU A C 1
ATOM 831 O O . LEU A 1 106 ? 4.780 -6.793 8.418 1.00 90.06 106 LEU A O 1
ATOM 835 N N . TYR A 1 107 ? 6.580 -7.054 7.093 1.00 88.75 107 TYR A N 1
ATOM 836 C CA . TYR A 1 107 ? 6.107 -8.306 6.515 1.00 88.75 107 TYR A CA 1
ATOM 837 C C . TYR A 1 107 ? 6.355 -9.460 7.486 1.00 88.75 107 TYR A C 1
ATOM 839 O O . TYR A 1 107 ? 7.514 -9.767 7.790 1.00 88.75 107 TYR A O 1
ATOM 847 N N . PRO A 1 108 ? 5.302 -10.151 7.955 1.00 81.62 108 PRO A N 1
ATOM 848 C CA . PRO A 1 108 ? 5.485 -11.343 8.764 1.00 81.62 108 PRO A CA 1
ATOM 849 C C . PRO A 1 108 ? 6.228 -12.394 7.933 1.00 81.62 108 PRO A C 1
ATOM 851 O O . PRO A 1 108 ? 5.863 -12.678 6.797 1.00 81.62 108 PRO A O 1
ATOM 854 N N . ASN A 1 109 ? 7.307 -12.948 8.491 1.00 74.75 109 ASN A N 1
ATOM 855 C CA . ASN A 1 109 ? 8.086 -14.048 7.903 1.00 74.75 109 ASN A CA 1
ATOM 856 C C . ASN A 1 109 ? 8.638 -13.806 6.482 1.00 74.75 109 ASN A C 1
ATOM 858 O O . ASN A 1 109 ? 9.034 -14.760 5.815 1.00 74.75 109 ASN A O 1
ATOM 862 N N . GLY A 1 110 ? 8.703 -12.551 6.023 1.00 75.31 110 GLY A N 1
ATOM 863 C CA . GLY A 1 110 ? 9.184 -12.228 4.680 1.00 75.31 110 GLY A CA 1
ATOM 864 C C . GLY A 1 110 ? 8.202 -12.577 3.557 1.00 75.31 110 GLY A C 1
ATOM 865 O O . GLY A 1 110 ? 8.645 -12.748 2.421 1.00 75.31 110 GLY A O 1
ATOM 866 N N . ASP A 1 111 ? 6.893 -12.645 3.841 1.00 83.94 111 ASP A N 1
ATOM 867 C CA . ASP A 1 111 ? 5.812 -12.858 2.858 1.00 83.94 111 ASP A CA 1
ATOM 868 C C . ASP A 1 111 ? 5.595 -11.634 1.937 1.00 83.94 111 ASP A C 1
ATOM 870 O O . ASP A 1 111 ? 4.498 -11.102 1.763 1.00 83.94 111 ASP A O 1
ATOM 874 N N . MET A 1 112 ? 6.681 -11.150 1.341 1.00 88.56 112 MET A N 1
ATOM 875 C CA . MET A 1 112 ? 6.713 -9.972 0.490 1.00 88.56 112 MET A CA 1
ATOM 876 C C . MET A 1 112 ? 6.188 -10.303 -0.914 1.00 88.56 112 MET A C 1
ATOM 878 O O . MET A 1 112 ? 6.549 -11.335 -1.494 1.00 88.56 112 MET A O 1
ATOM 882 N N . PRO A 1 113 ? 5.373 -9.428 -1.528 1.00 91.44 113 PRO A N 1
ATOM 883 C CA . PRO A 1 113 ? 4.861 -9.674 -2.865 1.00 91.44 113 PRO A CA 1
ATOM 884 C C . PRO A 1 113 ? 5.993 -9.673 -3.898 1.00 91.44 113 PRO A C 1
ATOM 886 O O . PRO A 1 113 ? 6.875 -8.814 -3.912 1.00 91.44 113 PRO A O 1
ATOM 889 N N . ALA A 1 114 ? 5.939 -10.629 -4.825 1.00 90.44 114 ALA A N 1
ATOM 890 C CA . ALA A 1 114 ? 6.971 -10.780 -5.842 1.00 90.44 114 ALA A CA 1
ATOM 891 C C . ALA A 1 114 ? 7.004 -9.587 -6.815 1.00 90.44 114 ALA A C 1
ATOM 893 O O . ALA A 1 114 ? 5.972 -9.192 -7.371 1.00 90.44 114 ALA A O 1
ATOM 894 N N . VAL A 1 115 ? 8.206 -9.077 -7.099 1.00 92.75 115 VAL A N 1
ATOM 895 C CA . VAL A 1 115 ? 8.458 -8.104 -8.173 1.00 92.75 115 VAL A CA 1
ATOM 896 C C . VAL A 1 115 ? 9.069 -8.845 -9.360 1.00 92.75 115 VAL A C 1
ATOM 898 O O . VAL A 1 115 ? 10.235 -9.231 -9.288 1.00 92.75 115 VAL A O 1
ATOM 901 N N . PRO A 1 116 ? 8.321 -9.074 -10.454 1.00 90.81 116 PRO A N 1
ATOM 902 C CA . PRO A 1 116 ? 8.829 -9.843 -11.578 1.00 90.81 116 PRO A CA 1
ATOM 903 C C . PRO A 1 116 ? 9.983 -9.120 -12.277 1.00 90.81 116 PRO A C 1
ATOM 905 O O . PRO A 1 116 ? 10.006 -7.888 -12.379 1.00 90.81 116 PRO A O 1
ATOM 908 N N . ASP A 1 117 ? 10.908 -9.902 -12.828 1.00 88.06 117 ASP A N 1
ATOM 909 C CA . ASP A 1 117 ? 11.942 -9.373 -13.706 1.00 88.06 117 ASP A CA 1
ATOM 910 C C . ASP A 1 117 ? 11.349 -8.780 -14.985 1.00 88.06 117 ASP A C 1
ATOM 912 O O . ASP A 1 117 ? 10.278 -9.165 -15.466 1.00 88.06 117 ASP A O 1
ATOM 916 N N . GLY A 1 118 ? 12.069 -7.813 -15.555 1.00 82.12 118 GLY A N 1
ATOM 917 C CA . GLY A 1 118 ? 11.671 -7.215 -16.821 1.00 82.12 118 GLY A CA 1
ATOM 918 C C . GLY A 1 118 ? 11.752 -8.222 -17.970 1.00 82.12 118 GLY A C 1
ATOM 919 O O . GLY A 1 118 ? 12.681 -9.028 -18.032 1.00 82.12 118 GLY A O 1
ATOM 920 N N . GLU A 1 119 ? 10.846 -8.121 -18.945 1.00 75.62 119 GLU A N 1
ATOM 921 C CA . GLU A 1 119 ? 10.813 -9.030 -20.111 1.00 75.62 119 GLU A CA 1
ATOM 922 C C . GLU A 1 119 ? 12.140 -9.036 -20.902 1.00 75.62 119 GLU A C 1
ATOM 924 O O . GLU A 1 119 ? 12.522 -10.047 -21.491 1.00 75.62 119 GLU A O 1
ATOM 929 N N . ARG A 1 120 ? 12.900 -7.930 -20.865 1.00 61.34 120 ARG A N 1
ATOM 930 C CA . ARG A 1 120 ? 14.252 -7.847 -21.449 1.00 61.34 120 ARG A CA 1
ATOM 931 C C . ARG A 1 120 ? 15.309 -8.651 -20.677 1.00 61.34 120 ARG A C 1
ATOM 933 O O . ARG A 1 120 ? 16.234 -9.161 -21.300 1.00 61.34 1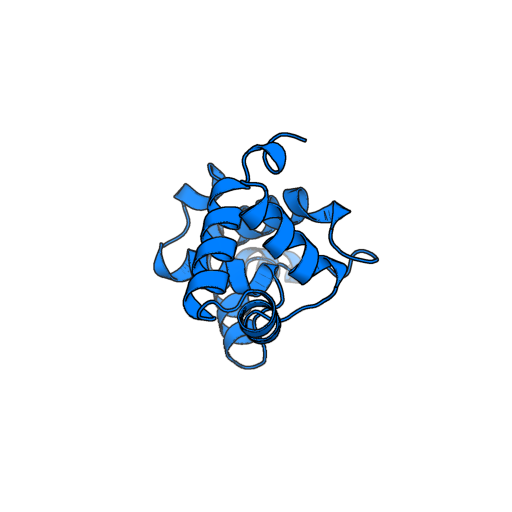20 ARG A O 1
ATOM 940 N N . GLY A 1 121 ? 15.176 -8.775 -19.355 1.00 54.72 121 GLY A N 1
ATOM 941 C CA . GLY A 1 121 ? 16.065 -9.589 -18.517 1.00 54.72 121 GLY A CA 1
ATOM 942 C C . GLY A 1 121 ? 15.830 -11.085 -18.726 1.00 54.72 121 GLY A C 1
ATOM 943 O O . GLY A 1 121 ? 16.782 -11.844 -18.881 1.00 54.72 121 GLY A O 1
ATOM 944 N N . SER A 1 122 ? 14.561 -11.482 -18.870 1.00 55.91 122 SER A N 1
ATOM 945 C CA . SER A 1 122 ? 14.170 -12.877 -19.113 1.00 55.91 122 SER A CA 1
ATOM 946 C C . SER A 1 122 ? 14.725 -13.433 -20.438 1.00 55.91 122 SER A C 1
ATOM 948 O O . SER A 1 122 ? 15.218 -14.558 -20.471 1.00 55.91 122 SER A O 1
ATOM 950 N N . ARG A 1 123 ? 14.778 -12.626 -21.514 1.00 56.09 123 ARG A N 1
ATOM 951 C CA . ARG A 1 123 ? 15.419 -13.033 -22.786 1.00 56.09 123 ARG A CA 1
ATOM 952 C C . ARG A 1 123 ? 16.938 -13.200 -22.712 1.00 56.09 123 ARG A C 1
ATOM 954 O O . ARG A 1 123 ? 17.476 -13.978 -23.489 1.00 56.09 123 ARG A O 1
ATOM 961 N N . ARG A 1 124 ? 17.634 -12.472 -21.831 1.00 54.69 124 ARG A N 1
ATOM 962 C CA . ARG A 1 124 ? 19.094 -12.603 -21.663 1.00 54.69 124 ARG A CA 1
ATOM 963 C C . ARG A 1 124 ? 19.477 -13.839 -20.847 1.00 54.69 124 ARG A C 1
ATOM 965 O O . ARG A 1 124 ? 20.503 -14.432 -21.143 1.00 54.69 124 ARG A O 1
ATOM 972 N N . ALA A 1 125 ? 18.655 -14.237 -19.875 1.00 55.53 125 ALA A N 1
ATOM 973 C CA . ALA A 1 125 ? 18.893 -15.433 -19.063 1.00 55.53 125 ALA A CA 1
ATOM 974 C C . ALA A 1 125 ? 18.661 -16.748 -19.832 1.00 55.53 125 ALA A C 1
ATOM 976 O O . ALA A 1 125 ? 19.334 -17.731 -19.564 1.00 55.53 125 ALA A O 1
ATOM 977 N N . ALA A 1 126 ? 17.748 -16.764 -20.810 1.00 56.50 126 ALA A N 1
ATOM 978 C CA . ALA A 1 126 ? 17.467 -17.947 -21.633 1.00 56.50 126 ALA A CA 1
ATOM 979 C C . ALA A 1 126 ? 18.473 -18.181 -22.784 1.00 56.50 126 ALA A C 1
ATOM 981 O O . ALA A 1 126 ? 18.315 -19.132 -23.544 1.00 56.50 126 ALA A O 1
ATOM 982 N N . ALA A 1 127 ? 19.461 -17.298 -22.953 1.00 54.75 127 ALA A N 1
ATOM 983 C CA . ALA A 1 127 ? 20.447 -17.344 -24.036 1.00 54.75 127 ALA A CA 1
ATOM 984 C C . ALA A 1 127 ? 21.880 -17.660 -23.553 1.00 54.75 127 ALA A C 1
ATOM 986 O O . ALA A 1 127 ? 22.822 -17.493 -24.329 1.00 54.75 127 ALA A O 1
ATOM 987 N N . ALA A 1 128 ? 22.039 -18.075 -22.293 1.00 48.53 128 ALA A N 1
ATOM 988 C CA . ALA A 1 128 ? 23.292 -18.522 -21.681 1.00 48.53 128 ALA A CA 1
ATOM 989 C C . ALA A 1 128 ? 23.201 -20.016 -21.345 1.00 48.53 128 ALA A C 1
ATOM 991 O O . ALA A 1 128 ? 24.246 -20.692 -21.454 1.00 48.53 128 ALA A O 1
#

Secondary structure (DSSP, 8-state):
--SGGGS-HHHHHHHHHHHHH---HHHHHHHHTS-HHHHHHHHHHHHHHHSTTGGGGS-HHHHHHHHHHHTT---HHHHHHHHHHHHH-HHHHHHHHHHHHHHGGGSGGG-PPP-PPPHHHHHHHTT-